Protein AF-A0A972Y5N6-F1 (afdb_monomer_lite)

Sequence (172 aa):
MRILNTLLLLMIISCGPLVNRQKVILSQELMVNKVLAELQLNQSEIHLYNIQSPQDYLNETILVFAEEESIDDQDRERYTSHIVIVNSITGKINNYFSENSIENGWVSDALFIDEVKVDTTTHKLNETKTAFGVIVRFRNSSQSSPYVEENLSLFMKEDDRLKKVLDTYTIY

Foldseek 3Di:
DDDDDDDDDDPDPPPDPPPPPPQDFDDPVVLVVLVCVVVVHDPVQKAWFDWADQPVRVQKIWTKMWGWDDDPDPQKTWTWIKIFIARRRPSHTQAIDIDTCVQQVQMPHQKHFPHKDKASPWDDPDPPWTWIKIKTKIWGPDPVDIDIWIWIWIWTDDGSYIDTPGHTDIPD

Structure (mmCIF, N/CA/C/O backbone):
data_AF-A0A972Y5N6-F1
#
_entry.id   AF-A0A972Y5N6-F1
#
loop_
_atom_site.group_PDB
_atom_site.id
_atom_site.type_symbol
_atom_site.label_atom_id
_atom_site.label_alt_id
_atom_site.label_comp_id
_atom_site.label_asym_id
_atom_site.label_entity_id
_atom_site.label_seq_id
_atom_site.pdbx_PDB_ins_code
_atom_site.Cartn_x
_atom_site.Cartn_y
_atom_site.Cartn_z
_atom_site.occupancy
_atom_site.B_iso_or_equiv
_atom_site.auth_seq_id
_atom_site.auth_comp_id
_atom_site.auth_asym_id
_atom_site.auth_atom_id
_atom_site.pdbx_PDB_model_num
ATOM 1 N N . MET A 1 1 ? -17.514 14.469 84.137 1.00 38.41 1 MET A N 1
ATOM 2 C CA . MET A 1 1 ? -18.726 15.119 83.596 1.00 38.41 1 MET A CA 1
ATOM 3 C C . MET A 1 1 ? -18.276 16.071 82.492 1.00 38.41 1 MET A C 1
ATOM 5 O O . MET A 1 1 ? -17.465 16.930 82.789 1.00 38.41 1 MET A O 1
ATOM 9 N N . ARG A 1 2 ? -18.685 15.758 81.248 1.00 43.00 2 ARG A N 1
ATOM 10 C CA . ARG A 1 2 ? -18.670 16.476 79.941 1.00 43.00 2 ARG A CA 1
ATOM 11 C C . ARG A 1 2 ? -18.087 17.917 79.943 1.00 43.00 2 ARG A C 1
ATOM 13 O O . ARG A 1 2 ? -18.389 18.673 80.851 1.00 43.00 2 ARG A O 1
ATOM 20 N N . ILE A 1 3 ? -17.345 18.374 78.922 1.00 42.94 3 ILE A N 1
ATOM 21 C CA . ILE A 1 3 ? -17.907 18.945 77.673 1.00 42.94 3 ILE A CA 1
ATOM 22 C C . ILE A 1 3 ? -16.791 19.234 76.619 1.00 42.94 3 ILE A C 1
ATOM 24 O O . ILE A 1 3 ? -15.742 19.768 76.957 1.00 42.94 3 ILE A O 1
ATOM 28 N N . LEU A 1 4 ? -17.117 18.882 75.362 1.00 39.34 4 LEU A N 1
ATOM 29 C CA . LEU A 1 4 ? -16.701 19.351 74.017 1.00 39.34 4 LEU A CA 1
ATOM 30 C C . LEU A 1 4 ? -15.226 19.476 73.586 1.00 39.34 4 LEU A C 1
ATOM 32 O O . LEU A 1 4 ? -14.566 20.491 73.775 1.00 39.34 4 LEU A O 1
ATOM 36 N N . ASN A 1 5 ? -14.841 18.492 72.768 1.00 41.84 5 ASN A N 1
ATOM 37 C CA . ASN A 1 5 ? -13.994 18.653 71.588 1.00 41.84 5 ASN A CA 1
ATOM 38 C C . ASN A 1 5 ? -14.713 19.486 70.510 1.00 41.84 5 ASN A C 1
ATOM 40 O O . ASN A 1 5 ? -15.828 19.135 70.120 1.00 41.84 5 ASN A O 1
ATOM 44 N N . THR A 1 6 ? -14.032 20.477 69.936 1.00 47.69 6 THR A N 1
ATOM 45 C CA . THR A 1 6 ? -14.411 21.086 68.651 1.00 47.69 6 THR A CA 1
ATOM 46 C C . THR A 1 6 ? -13.274 20.833 67.664 1.00 47.69 6 THR A C 1
ATOM 48 O O . THR A 1 6 ? -12.311 21.591 67.596 1.00 47.69 6 THR A O 1
ATOM 51 N N . LEU A 1 7 ? -13.345 19.710 66.946 1.00 41.66 7 LEU A N 1
ATOM 52 C CA . LEU A 1 7 ? -12.418 19.379 65.865 1.00 41.66 7 LEU A CA 1
ATOM 53 C C . LEU A 1 7 ? -12.984 19.965 64.563 1.00 41.66 7 LEU A C 1
ATOM 55 O O . LEU A 1 7 ? -14.008 19.506 64.060 1.00 41.66 7 LEU A O 1
ATOM 59 N N . LEU A 1 8 ? -12.341 21.015 64.055 1.00 40.84 8 LEU A N 1
ATOM 60 C CA . LEU A 1 8 ? -12.657 21.646 62.776 1.00 40.84 8 LEU A CA 1
ATOM 61 C C . LEU A 1 8 ? -12.194 20.714 61.641 1.00 40.84 8 LEU A C 1
ATOM 63 O O . LEU A 1 8 ? -10.999 20.572 61.394 1.00 40.84 8 LEU A O 1
ATOM 67 N N . LEU A 1 9 ? -13.138 20.046 60.977 1.00 41.41 9 LEU A N 1
ATOM 68 C CA . LEU A 1 9 ? -12.870 19.184 59.826 1.00 41.41 9 LEU A CA 1
ATOM 69 C C . LEU A 1 9 ? -12.747 20.057 58.564 1.00 41.41 9 LEU A C 1
ATOM 71 O O . LEU A 1 9 ? -13.752 20.504 58.013 1.00 41.41 9 LEU A O 1
ATOM 75 N N . LEU A 1 10 ? -11.520 20.321 58.110 1.00 40.56 10 LEU A N 1
ATOM 76 C CA . LEU A 1 10 ? -11.270 20.952 56.812 1.00 40.56 10 LEU A CA 1
ATOM 77 C C . LEU A 1 10 ? -11.455 19.890 55.710 1.00 40.56 10 LEU A C 1
ATOM 79 O O . LEU A 1 10 ? -10.581 19.053 55.491 1.00 40.56 10 LEU A O 1
ATOM 83 N N . MET A 1 11 ? -12.601 19.897 55.023 1.00 42.22 11 MET A N 1
ATOM 84 C CA . MET A 1 11 ? -12.764 19.167 53.761 1.00 42.22 11 MET A CA 1
ATOM 85 C C . MET A 1 11 ? -11.909 19.847 52.688 1.00 42.22 11 MET A C 1
ATOM 87 O O . MET A 1 11 ? -12.280 20.888 52.148 1.00 42.22 11 MET A O 1
ATOM 91 N N . ILE A 1 12 ? -10.762 19.254 52.369 1.00 47.75 12 ILE A N 1
ATOM 92 C CA . ILE A 1 12 ? -9.993 19.622 51.182 1.00 47.75 12 ILE A CA 1
ATOM 93 C C . ILE A 1 12 ? -10.708 18.985 49.988 1.00 47.75 12 ILE A C 1
ATOM 95 O O . ILE A 1 12 ? -10.584 17.787 49.739 1.00 47.75 12 ILE A O 1
ATOM 99 N N . ILE A 1 13 ? -11.483 19.785 49.258 1.00 51.91 13 ILE A N 1
ATOM 100 C CA . ILE A 1 13 ? -11.951 19.432 47.918 1.00 51.91 13 ILE A CA 1
ATOM 101 C C . ILE A 1 13 ? -10.700 19.405 47.037 1.00 51.91 13 ILE A C 1
ATOM 103 O O . ILE A 1 13 ? -10.238 20.451 46.579 1.00 51.91 13 ILE A O 1
ATOM 107 N N . SER A 1 14 ? -10.107 18.226 46.823 1.00 48.28 14 SER A N 1
ATOM 108 C CA . SER A 1 14 ? -9.068 18.084 45.807 1.00 48.28 14 SER A CA 1
ATOM 109 C C . SER A 1 14 ? -9.752 18.145 44.443 1.00 48.28 14 SER A C 1
ATOM 111 O O . SER A 1 14 ? -10.192 17.136 43.891 1.00 48.28 14 SER A O 1
ATOM 113 N N . CYS A 1 15 ? -9.881 19.357 43.913 1.00 47.03 15 CYS A N 1
ATOM 114 C CA . CYS A 1 15 ? -10.092 19.575 42.494 1.00 47.03 15 CYS A CA 1
ATOM 115 C C . CYS A 1 15 ? -8.817 19.088 41.792 1.00 47.03 15 CYS A C 1
ATOM 117 O O . CYS A 1 15 ? -7.841 19.826 41.664 1.00 47.03 15 CYS A O 1
ATOM 119 N N . GLY A 1 16 ? -8.774 17.798 41.454 1.00 50.69 16 GLY A N 1
ATOM 120 C CA . GLY A 1 16 ? -7.726 17.272 40.592 1.00 50.69 16 GLY A CA 1
ATOM 121 C C . GLY A 1 16 ? -7.800 18.023 39.262 1.00 50.69 16 GLY A C 1
ATOM 122 O O . GLY A 1 16 ? -8.910 18.211 38.754 1.00 50.69 16 GLY A O 1
ATOM 123 N N . PRO A 1 17 ? -6.674 18.492 38.698 1.00 46.88 17 PRO A N 1
ATOM 124 C CA . PRO A 1 17 ? -6.708 19.101 37.384 1.00 46.88 17 PRO A CA 1
ATOM 125 C C . PRO A 1 17 ? -7.319 18.092 36.415 1.00 46.88 17 PRO A C 1
ATOM 127 O O . PRO A 1 17 ? -6.909 16.929 36.367 1.00 46.88 17 PRO A O 1
ATOM 130 N N . LEU A 1 18 ? -8.326 18.543 35.668 1.00 47.41 18 LEU A N 1
ATOM 131 C CA . LEU A 1 18 ? -8.858 17.837 34.517 1.00 47.41 18 LEU A CA 1
ATOM 132 C C . LEU A 1 18 ? -7.684 17.697 33.538 1.00 47.41 18 LEU A C 1
ATOM 134 O O . LEU A 1 18 ? -7.388 18.614 32.774 1.00 47.41 18 LEU A O 1
ATOM 138 N N . VAL A 1 19 ? -6.936 16.595 33.632 1.00 49.56 19 VAL A N 1
ATOM 139 C CA . VAL A 1 19 ? -5.895 16.269 32.662 1.00 49.56 19 VAL A CA 1
ATOM 140 C C . VAL A 1 19 ? -6.639 16.060 31.358 1.00 49.56 19 VAL A C 1
ATOM 142 O O . VAL A 1 19 ? -7.267 15.026 31.134 1.00 49.56 19 VAL A O 1
ATOM 145 N N . ASN A 1 20 ? -6.622 17.097 30.530 1.00 45.47 20 ASN A N 1
ATOM 146 C CA . ASN A 1 20 ? -7.056 17.037 29.156 1.00 45.47 20 ASN A CA 1
ATOM 147 C C . ASN A 1 20 ? -6.206 15.939 28.506 1.00 45.47 20 ASN A C 1
ATOM 149 O O . ASN A 1 20 ? -5.021 16.150 28.245 1.00 45.47 20 ASN A O 1
ATOM 153 N N . ARG A 1 21 ? -6.760 14.728 28.349 1.00 52.00 21 ARG A N 1
ATOM 154 C CA . ARG A 1 21 ? -6.118 13.652 27.588 1.00 52.00 21 ARG A CA 1
ATOM 155 C C . ARG A 1 21 ? -6.093 14.111 26.135 1.00 52.00 21 ARG A C 1
ATOM 157 O O . ARG A 1 21 ? -6.953 13.730 25.346 1.00 52.00 21 ARG A O 1
ATOM 164 N N . GLN A 1 22 ? -5.113 14.935 25.780 1.00 54.84 22 GLN A N 1
ATOM 165 C CA . GLN A 1 22 ? -4.736 15.080 24.388 1.00 54.84 22 GLN A CA 1
ATOM 166 C C . GLN A 1 22 ? -4.352 13.689 23.905 1.00 54.84 22 GLN A C 1
ATOM 168 O O . GLN A 1 22 ? -3.477 13.022 24.462 1.00 54.84 22 GLN A O 1
ATOM 173 N N . LYS A 1 23 ? -5.105 13.208 22.924 1.00 61.47 23 LYS A N 1
ATOM 174 C CA . LYS A 1 23 ? -4.873 11.917 22.307 1.00 61.47 23 LYS A CA 1
ATOM 175 C C . LYS A 1 23 ? -3.571 12.029 21.521 1.00 61.47 23 LYS A C 1
ATOM 177 O O . LYS A 1 23 ? -3.533 12.696 20.493 1.00 61.47 23 LYS A O 1
ATOM 182 N N . VAL A 1 24 ? -2.497 11.451 22.049 1.00 77.75 24 VAL A N 1
ATOM 183 C CA . VAL A 1 24 ? -1.183 11.493 21.400 1.00 77.75 24 VAL A CA 1
ATOM 184 C C . VAL A 1 24 ? -1.234 10.584 20.174 1.00 77.75 24 VAL A C 1
ATOM 186 O O . VAL A 1 24 ? -1.409 9.375 20.305 1.00 77.75 24 VAL A O 1
ATOM 189 N N . ILE A 1 25 ? -1.140 11.181 18.988 1.00 81.50 25 ILE A N 1
ATOM 190 C CA . ILE A 1 25 ? -0.981 10.465 17.718 1.00 81.50 25 ILE A CA 1
ATOM 191 C C . ILE A 1 25 ? 0.492 10.058 17.596 1.00 81.50 25 ILE A C 1
ATOM 193 O O . ILE A 1 25 ? 1.379 10.823 17.982 1.00 81.50 25 ILE A O 1
ATOM 197 N N . LEU A 1 26 ? 0.759 8.850 17.098 1.00 89.50 26 LEU A N 1
ATOM 198 C CA . LEU A 1 26 ? 2.127 8.399 16.839 1.00 89.50 26 LEU A CA 1
ATOM 199 C C . LEU A 1 26 ? 2.768 9.242 15.736 1.00 89.50 26 LEU A C 1
ATOM 201 O O . LEU A 1 26 ? 2.099 9.651 14.788 1.00 89.50 26 LEU A O 1
ATOM 205 N N . SER A 1 27 ? 4.083 9.452 15.820 1.00 92.75 27 SER A N 1
ATOM 206 C CA . SER A 1 27 ? 4.824 9.973 14.672 1.00 92.75 27 SER A CA 1
ATOM 207 C C . SER A 1 27 ? 4.730 8.996 13.497 1.00 92.75 27 SER A C 1
ATOM 209 O O . SER A 1 27 ? 4.602 7.785 13.695 1.00 92.75 27 SER A O 1
ATOM 211 N N . GLN A 1 28 ? 4.813 9.522 12.272 1.00 92.12 28 GLN A N 1
ATOM 212 C CA . GLN A 1 28 ? 4.776 8.702 11.058 1.00 92.12 28 GLN A CA 1
ATOM 213 C C . GLN A 1 28 ? 5.879 7.637 11.067 1.00 92.12 28 GLN A C 1
ATOM 215 O O . GLN A 1 28 ? 5.595 6.472 10.830 1.00 92.12 28 GLN A O 1
ATOM 220 N N . GLU A 1 29 ? 7.103 8.009 11.444 1.00 93.31 29 GLU A N 1
ATOM 221 C CA . GLU A 1 29 ? 8.235 7.081 11.558 1.00 93.31 29 GLU A CA 1
ATOM 222 C C . GLU A 1 29 ? 7.945 5.920 12.523 1.00 93.31 29 GLU A C 1
ATOM 224 O O . GLU A 1 29 ? 8.091 4.754 12.167 1.00 93.31 29 GLU A O 1
ATOM 229 N N . LEU A 1 30 ? 7.462 6.217 13.735 1.00 94.81 30 LEU A N 1
ATOM 230 C CA . LEU A 1 30 ? 7.157 5.183 14.724 1.00 94.81 30 LEU A CA 1
ATOM 231 C C . LEU A 1 30 ? 6.002 4.281 14.271 1.00 94.81 30 LEU A C 1
ATOM 233 O O . LEU A 1 30 ? 5.984 3.092 14.584 1.00 94.81 30 LEU A O 1
ATOM 237 N N . MET A 1 31 ? 5.029 4.847 13.561 1.00 95.25 31 MET A N 1
ATOM 238 C CA . MET A 1 31 ? 3.905 4.112 12.992 1.00 95.25 31 MET A CA 1
ATOM 239 C C . MET A 1 31 ? 4.365 3.155 11.890 1.00 95.25 31 MET A C 1
ATOM 241 O O . MET A 1 31 ? 4.050 1.971 11.966 1.00 95.25 31 MET A O 1
ATOM 245 N N . VAL A 1 32 ? 5.150 3.642 10.925 1.00 96.00 32 VAL A N 1
ATOM 246 C CA . VAL A 1 32 ? 5.729 2.830 9.845 1.00 96.00 32 VAL A CA 1
ATOM 247 C C . VAL A 1 32 ? 6.569 1.699 10.434 1.00 96.00 32 VAL A C 1
ATOM 249 O O . VAL A 1 32 ? 6.318 0.541 10.125 1.00 96.00 32 VAL A O 1
ATOM 252 N N . ASN A 1 33 ? 7.480 1.996 11.365 1.00 95.62 33 ASN A N 1
ATOM 253 C CA . ASN A 1 33 ? 8.346 0.981 11.972 1.00 95.62 33 ASN A CA 1
ATOM 254 C C . ASN A 1 33 ? 7.549 -0.117 12.695 1.00 95.62 33 ASN A C 1
ATOM 256 O O . ASN A 1 33 ? 7.910 -1.290 12.629 1.00 95.62 33 ASN A O 1
ATOM 260 N N . LYS A 1 34 ? 6.450 0.242 13.373 1.00 97.00 34 LYS A N 1
ATOM 261 C CA . LYS A 1 34 ? 5.551 -0.738 14.001 1.00 97.00 34 LYS A CA 1
ATOM 262 C C . LYS A 1 34 ? 4.840 -1.613 12.974 1.00 97.00 34 LYS A C 1
ATOM 264 O O . LYS A 1 34 ? 4.787 -2.821 13.174 1.00 97.00 34 LYS A O 1
ATOM 269 N N . VAL A 1 35 ? 4.322 -1.015 11.899 1.00 97.38 35 VAL A N 1
ATOM 270 C CA . VAL A 1 35 ? 3.649 -1.744 10.813 1.00 97.38 35 VAL A CA 1
ATOM 271 C C . VAL A 1 35 ? 4.612 -2.733 10.156 1.00 97.38 35 VAL A C 1
ATOM 273 O O . VAL A 1 35 ? 4.276 -3.906 10.038 1.00 97.38 35 VAL A O 1
ATOM 276 N N . LEU A 1 36 ? 5.824 -2.296 9.803 1.00 97.12 36 LEU A N 1
ATOM 277 C CA . LEU A 1 36 ? 6.833 -3.167 9.194 1.00 97.12 36 LEU A CA 1
ATOM 278 C C . LEU A 1 36 ? 7.249 -4.306 10.133 1.00 97.12 36 LEU A C 1
ATOM 280 O O . LEU A 1 36 ? 7.338 -5.451 9.703 1.00 97.12 36 LEU A O 1
ATOM 284 N N . ALA A 1 37 ? 7.428 -4.021 11.427 1.00 96.62 37 ALA A N 1
ATOM 285 C CA . ALA A 1 37 ? 7.749 -5.048 12.415 1.00 96.62 37 ALA A CA 1
ATOM 286 C C . ALA A 1 37 ? 6.616 -6.074 12.601 1.00 96.62 37 ALA A C 1
ATOM 288 O O . ALA A 1 37 ? 6.889 -7.266 12.719 1.00 96.62 37 ALA A O 1
ATOM 289 N N . GLU A 1 38 ? 5.354 -5.631 12.624 1.00 96.62 38 GLU A N 1
ATOM 290 C CA . GLU A 1 38 ? 4.186 -6.517 12.739 1.00 96.62 38 GLU A CA 1
ATOM 291 C C . GLU A 1 38 ? 4.033 -7.415 11.500 1.00 96.62 38 GLU A C 1
ATOM 293 O O . GLU A 1 38 ? 3.727 -8.600 11.639 1.00 96.62 38 GLU A O 1
ATOM 298 N N . LEU A 1 39 ? 4.317 -6.878 10.308 1.00 96.38 39 LEU A N 1
ATOM 299 C CA . LEU A 1 39 ? 4.302 -7.616 9.040 1.00 96.38 39 LEU A CA 1
ATOM 300 C C . LEU A 1 39 ? 5.584 -8.420 8.768 1.00 96.38 39 LEU A C 1
ATOM 302 O O . LEU A 1 39 ? 5.618 -9.171 7.801 1.00 96.38 39 LEU A O 1
ATOM 306 N N . GLN A 1 40 ? 6.605 -8.305 9.626 1.00 96.06 40 GLN A N 1
ATOM 307 C CA . GLN A 1 40 ? 7.914 -8.961 9.481 1.00 96.06 40 GLN A CA 1
ATOM 308 C C . GLN A 1 40 ? 8.658 -8.572 8.191 1.00 96.06 40 GLN A C 1
ATOM 310 O O . GLN A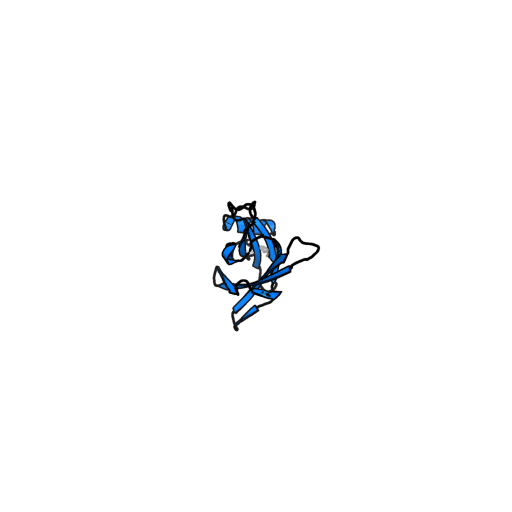 1 40 ? 9.382 -9.385 7.622 1.00 96.06 40 GLN A O 1
ATOM 315 N N . LEU A 1 41 ? 8.497 -7.321 7.752 1.00 95.25 41 LEU A N 1
ATOM 316 C CA . LEU A 1 41 ? 9.108 -6.789 6.533 1.00 95.25 41 LEU A CA 1
ATOM 317 C C . LEU A 1 41 ? 10.420 -6.058 6.827 1.00 95.25 41 LEU A C 1
ATOM 319 O O . LEU A 1 41 ? 10.560 -5.378 7.851 1.00 95.25 41 LEU A O 1
ATOM 323 N N . ASN A 1 42 ? 11.379 -6.172 5.909 1.00 90.88 42 ASN A N 1
ATOM 324 C CA . ASN A 1 42 ? 12.675 -5.520 6.034 1.00 90.88 42 ASN A CA 1
ATOM 325 C C . ASN A 1 42 ? 12.615 -4.071 5.539 1.00 90.88 42 ASN A C 1
ATOM 327 O O . ASN A 1 42 ? 12.464 -3.819 4.352 1.00 90.88 42 ASN A O 1
ATOM 331 N N . GLN A 1 43 ? 12.818 -3.101 6.431 1.00 87.75 43 GLN A N 1
ATOM 332 C CA . GLN A 1 43 ? 12.731 -1.677 6.095 1.00 87.75 43 GLN A CA 1
ATOM 333 C C . GLN A 1 43 ? 13.651 -1.235 4.941 1.00 87.75 43 GLN A C 1
ATOM 335 O O . GLN A 1 43 ? 13.308 -0.280 4.249 1.00 87.75 43 GLN A O 1
ATOM 340 N N . SER A 1 44 ? 14.799 -1.889 4.720 1.00 87.31 44 SER A N 1
ATOM 341 C CA . SER A 1 44 ? 15.709 -1.523 3.621 1.00 87.31 44 SER A CA 1
ATOM 342 C C . SER A 1 44 ? 15.181 -1.860 2.227 1.00 87.31 44 SER A C 1
ATOM 344 O O . SER A 1 44 ? 15.724 -1.352 1.255 1.00 87.31 44 SER A O 1
ATOM 346 N N . GLU A 1 45 ? 14.158 -2.707 2.137 1.00 88.75 45 GLU A N 1
ATOM 347 C CA . GLU A 1 45 ? 13.565 -3.201 0.886 1.00 88.75 45 GLU A CA 1
ATOM 348 C C . GLU A 1 45 ? 12.209 -2.529 0.602 1.00 88.75 45 GLU A C 1
ATOM 350 O O . GLU A 1 45 ? 11.487 -2.924 -0.310 1.00 88.75 45 GLU A O 1
ATOM 355 N N . ILE A 1 46 ? 11.848 -1.507 1.394 1.00 94.50 46 ILE A N 1
ATOM 356 C CA . ILE A 1 46 ? 10.532 -0.869 1.349 1.00 94.50 46 ILE A CA 1
ATOM 357 C C . ILE A 1 46 ? 10.579 0.516 0.707 1.00 94.50 46 ILE A C 1
ATOM 359 O O . ILE A 1 46 ? 11.261 1.432 1.172 1.00 94.50 46 ILE A O 1
ATOM 363 N N . HIS A 1 47 ? 9.714 0.708 -0.283 1.00 95.19 47 HIS A N 1
ATOM 364 C CA . HIS A 1 47 ? 9.373 1.994 -0.873 1.00 95.19 47 HIS A CA 1
ATOM 365 C C . HIS A 1 47 ? 8.080 2.517 -0.243 1.00 95.19 47 HIS A C 1
ATOM 367 O O . HIS A 1 47 ? 6.980 2.080 -0.578 1.00 95.19 47 HIS A O 1
ATOM 373 N N . LEU A 1 48 ? 8.193 3.468 0.687 1.00 96.62 48 LEU A N 1
ATOM 374 C CA . LEU A 1 48 ? 7.029 4.146 1.256 1.00 96.62 48 LEU A CA 1
ATOM 375 C C . LEU A 1 48 ? 6.511 5.208 0.282 1.00 96.62 48 LEU A C 1
ATOM 377 O O . LEU A 1 48 ? 7.181 6.216 0.062 1.00 96.62 48 LEU A O 1
ATOM 381 N N . TYR A 1 49 ? 5.301 5.020 -0.246 1.00 96.94 49 TYR A N 1
ATOM 382 C CA . TYR A 1 49 ? 4.725 5.963 -1.203 1.00 96.94 49 TYR A CA 1
ATOM 383 C C . TYR A 1 49 ? 3.757 6.961 -0.578 1.00 96.94 49 TYR A C 1
ATOM 385 O O . TYR A 1 49 ? 3.772 8.139 -0.932 1.00 96.94 49 TYR A O 1
ATOM 393 N N . ASN A 1 50 ? 2.883 6.511 0.325 1.00 97.75 50 ASN A N 1
ATOM 394 C CA . ASN A 1 50 ? 1.844 7.379 0.861 1.00 97.75 50 ASN A CA 1
ATOM 395 C C . ASN A 1 50 ? 1.497 7.061 2.317 1.00 97.75 50 ASN A C 1
ATOM 397 O O . ASN A 1 50 ? 1.404 5.900 2.715 1.00 97.75 50 ASN A O 1
ATOM 401 N N . ILE A 1 51 ? 1.262 8.119 3.095 1.00 96.94 51 ILE A N 1
ATOM 402 C CA . ILE A 1 51 ? 0.663 8.062 4.426 1.00 96.94 51 ILE A CA 1
ATOM 403 C C . ILE A 1 51 ? -0.456 9.095 4.449 1.00 96.94 51 ILE A C 1
ATOM 405 O O . ILE A 1 51 ? -0.196 10.298 4.450 1.00 96.94 51 ILE A O 1
ATOM 409 N N . GLN A 1 52 ? -1.697 8.629 4.523 1.00 95.81 52 GLN A N 1
ATOM 410 C CA . GLN A 1 52 ? -2.870 9.491 4.505 1.00 95.81 52 GLN A CA 1
ATOM 411 C C . GLN A 1 52 ? -3.763 9.190 5.701 1.00 95.81 52 GLN A C 1
ATOM 413 O O . GLN A 1 52 ? -4.104 8.042 5.952 1.00 95.81 52 GLN A O 1
ATOM 418 N N . SER A 1 53 ? -4.203 10.223 6.416 1.00 93.50 53 SER A N 1
ATOM 419 C CA . SER A 1 53 ? -5.243 10.101 7.446 1.00 93.50 53 SER A CA 1
ATOM 420 C C . SER A 1 53 ? -6.541 10.688 6.888 1.00 93.50 53 SER A C 1
ATOM 422 O O . SER A 1 53 ? -6.675 11.916 6.874 1.00 93.50 53 SER A O 1
ATOM 424 N N . PRO A 1 54 ? -7.471 9.870 6.354 1.00 88.75 54 PRO A N 1
ATOM 425 C CA . PRO A 1 54 ? -8.726 10.378 5.812 1.00 88.75 54 PRO A CA 1
ATOM 426 C C . PRO A 1 54 ? -9.569 11.017 6.918 1.00 88.75 54 PRO A C 1
ATOM 428 O O . PRO A 1 54 ? -9.628 10.512 8.038 1.00 88.75 54 PRO A O 1
ATOM 431 N N . GLN A 1 55 ? -10.256 12.115 6.604 1.00 85.19 55 GLN A N 1
ATOM 432 C CA . GLN A 1 55 ? -11.041 12.859 7.594 1.00 85.19 55 GLN A CA 1
ATOM 433 C C . GLN A 1 55 ? -12.167 12.015 8.218 1.00 85.19 55 GLN A C 1
ATOM 435 O O . GLN A 1 55 ? -12.440 12.138 9.412 1.00 85.19 55 GLN A O 1
ATOM 440 N N . ASP A 1 56 ? -12.770 11.125 7.429 1.00 84.44 56 ASP A N 1
ATOM 441 C CA . ASP A 1 56 ? -13.887 10.275 7.856 1.00 84.44 56 ASP A CA 1
ATOM 442 C C . ASP A 1 56 ? -13.436 9.021 8.635 1.00 84.44 56 ASP A C 1
ATOM 444 O O . ASP A 1 56 ? -14.260 8.246 9.119 1.00 84.44 56 ASP A O 1
ATOM 448 N N . TYR A 1 57 ? -12.123 8.798 8.754 1.00 84.50 57 TYR A N 1
ATOM 449 C CA . TYR A 1 57 ? -11.515 7.588 9.307 1.00 84.50 57 TYR A CA 1
ATOM 450 C C . TYR A 1 57 ? -10.906 7.917 10.679 1.00 84.50 57 TYR A C 1
ATOM 452 O O . TYR A 1 57 ? -9.758 8.344 10.820 1.00 84.50 57 TYR A O 1
ATOM 460 N N . LEU A 1 58 ? -11.719 7.788 11.734 1.00 89.31 58 LEU A N 1
ATOM 461 C CA . LEU A 1 58 ? -11.369 8.300 13.059 1.00 89.31 58 LEU A CA 1
ATOM 462 C C . LEU A 1 58 ? -10.174 7.554 13.687 1.00 89.31 58 LEU A C 1
ATOM 464 O O . LEU A 1 58 ? -10.300 6.443 14.202 1.00 89.31 58 LEU A O 1
ATOM 468 N N . ASN A 1 59 ? -9.040 8.252 13.801 1.00 93.00 59 ASN A N 1
ATOM 469 C CA . ASN A 1 59 ? -7.750 7.711 14.264 1.00 93.00 59 ASN A CA 1
ATOM 470 C C . ASN A 1 59 ? -7.256 6.522 13.448 1.00 93.00 59 ASN A C 1
ATOM 472 O O . ASN A 1 59 ? -6.666 5.583 13.990 1.00 93.00 59 ASN A O 1
ATOM 476 N N . GLU A 1 60 ? -7.523 6.564 12.159 1.00 94.75 60 GLU A N 1
ATOM 477 C CA . GLU A 1 60 ? -6.969 5.614 11.229 1.00 94.75 60 GLU A CA 1
ATOM 478 C C . GLU A 1 60 ? -6.120 6.349 10.208 1.00 94.75 60 GLU A C 1
ATOM 480 O O . GLU A 1 60 ? -6.420 7.463 9.774 1.00 94.75 60 GLU A O 1
ATOM 485 N N . THR A 1 61 ? -5.036 5.690 9.840 1.00 96.56 61 THR A N 1
ATOM 486 C CA . THR A 1 61 ? -4.114 6.146 8.816 1.00 96.56 61 THR A CA 1
ATOM 487 C C . THR A 1 61 ? -3.968 5.019 7.810 1.00 96.56 61 THR A C 1
ATOM 489 O O . THR A 1 61 ? -3.835 3.856 8.186 1.00 96.56 61 THR A O 1
ATOM 492 N 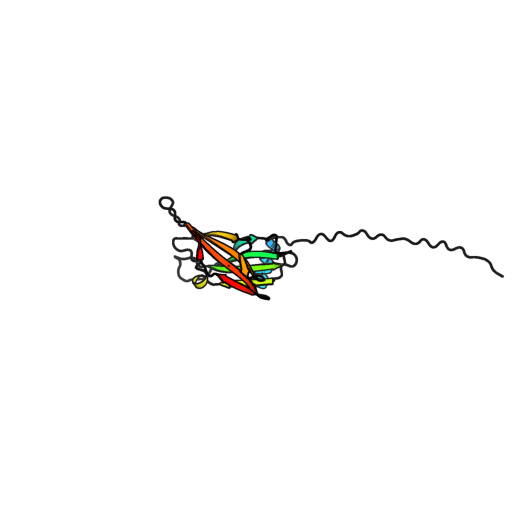N . ILE A 1 62 ? -4.039 5.366 6.534 1.00 97.56 62 ILE A N 1
ATOM 493 C CA . ILE A 1 62 ? -3.795 4.482 5.407 1.00 97.56 62 ILE A CA 1
ATOM 494 C C . ILE A 1 62 ? -2.329 4.649 5.023 1.00 97.56 62 ILE A C 1
ATOM 496 O O . ILE A 1 62 ? -1.875 5.766 4.773 1.00 97.56 62 ILE A O 1
ATOM 500 N N . LEU A 1 63 ? -1.596 3.543 5.000 1.00 98.06 63 LEU A N 1
ATOM 501 C CA . LEU A 1 63 ? -0.234 3.466 4.501 1.00 98.06 63 LEU A CA 1
ATOM 502 C C . LEU A 1 63 ? -0.256 2.684 3.196 1.00 98.06 63 LEU A C 1
ATOM 504 O O . LEU A 1 63 ? -0.876 1.621 3.122 1.00 98.06 63 LEU A O 1
ATOM 508 N N . VAL A 1 64 ? 0.439 3.212 2.195 1.00 98.44 64 VAL A N 1
ATOM 509 C CA . VAL A 1 64 ? 0.682 2.531 0.927 1.00 98.44 64 VAL A CA 1
ATOM 510 C C . VAL A 1 64 ? 2.182 2.503 0.691 1.00 98.44 64 VAL A C 1
ATOM 512 O O . VAL A 1 64 ? 2.834 3.549 0.633 1.00 98.44 64 VAL A O 1
ATOM 515 N N . PHE A 1 65 ? 2.729 1.301 0.589 1.00 98.12 65 PHE A N 1
ATOM 516 C CA . PHE A 1 65 ? 4.146 1.069 0.348 1.00 98.12 65 PHE A CA 1
ATOM 517 C C . PHE A 1 65 ? 4.336 -0.182 -0.505 1.00 98.12 65 PHE A C 1
ATOM 519 O O . PHE A 1 65 ? 3.389 -0.939 -0.712 1.00 98.12 65 PHE A O 1
ATOM 526 N N . ALA A 1 66 ? 5.545 -0.380 -1.010 1.00 97.38 66 ALA A N 1
ATOM 527 C CA . ALA A 1 66 ? 5.917 -1.585 -1.729 1.00 97.38 66 ALA A CA 1
ATOM 528 C C . ALA A 1 66 ? 7.184 -2.216 -1.171 1.00 97.38 66 ALA A C 1
ATOM 530 O O . ALA A 1 66 ? 8.054 -1.502 -0.685 1.00 97.38 66 ALA A O 1
ATOM 531 N N . GLU A 1 67 ? 7.272 -3.531 -1.298 1.00 95.75 67 GLU A N 1
ATOM 532 C CA . GLU A 1 67 ? 8.478 -4.333 -1.124 1.00 95.75 67 GLU A CA 1
ATOM 533 C C . GLU A 1 67 ? 9.034 -4.700 -2.503 1.00 95.75 67 GLU A C 1
ATOM 535 O O . GLU A 1 67 ? 8.279 -5.119 -3.388 1.00 95.75 67 GLU A O 1
ATOM 540 N N . GLU A 1 68 ? 10.335 -4.504 -2.705 1.00 92.69 68 GLU A N 1
ATOM 541 C CA . GLU A 1 68 ? 11.009 -4.909 -3.939 1.00 92.69 68 GLU A CA 1
ATOM 542 C C . GLU A 1 68 ? 11.108 -6.440 -4.022 1.00 92.69 68 GLU A C 1
ATOM 544 O O . GLU A 1 68 ? 11.609 -7.116 -3.123 1.00 92.69 68 GLU A O 1
ATOM 549 N N . GLU A 1 69 ? 10.627 -7.010 -5.123 1.00 92.00 69 GLU A N 1
ATOM 550 C CA . GLU A 1 69 ? 10.689 -8.446 -5.359 1.00 92.00 69 GLU A CA 1
ATOM 551 C C . GLU A 1 69 ? 12.090 -8.839 -5.830 1.00 92.00 69 GLU A C 1
ATOM 553 O O . GLU A 1 69 ? 12.577 -8.370 -6.857 1.00 92.00 69 GLU A O 1
ATOM 558 N N . SER A 1 70 ? 12.721 -9.774 -5.118 1.00 85.19 70 SER A N 1
ATOM 559 C CA . SER A 1 70 ? 13.992 -10.360 -5.550 1.00 85.19 70 SER A CA 1
ATOM 560 C C . SER A 1 70 ? 13.790 -11.220 -6.801 1.00 85.19 70 SER A C 1
ATOM 562 O O . SER A 1 70 ? 13.388 -12.384 -6.710 1.00 85.19 70 SER A O 1
ATOM 564 N N . ILE A 1 71 ? 14.086 -10.657 -7.971 1.00 77.81 71 ILE A N 1
ATOM 565 C CA . ILE A 1 71 ? 14.043 -11.354 -9.260 1.00 77.81 71 ILE A CA 1
ATOM 566 C C . ILE A 1 71 ? 15.431 -11.459 -9.897 1.00 77.81 71 ILE A C 1
ATOM 568 O O . ILE A 1 71 ? 16.288 -10.603 -9.715 1.00 77.81 71 ILE A O 1
ATOM 572 N N . ASP A 1 72 ? 15.648 -12.530 -10.665 1.00 74.56 72 ASP A N 1
ATOM 573 C CA . ASP A 1 72 ? 16.893 -12.780 -11.421 1.00 74.56 72 ASP A CA 1
ATOM 574 C C . ASP A 1 72 ? 16.965 -11.958 -12.732 1.00 74.56 72 ASP A C 1
ATOM 576 O O . ASP A 1 72 ? 17.924 -12.041 -13.495 1.00 74.56 72 ASP A O 1
ATOM 580 N N . ASP A 1 73 ? 15.929 -11.163 -13.015 1.00 71.00 73 ASP A N 1
ATOM 581 C CA . ASP A 1 73 ? 15.805 -10.317 -14.203 1.00 71.00 73 ASP A CA 1
ATOM 582 C C . ASP A 1 73 ? 16.248 -8.886 -13.858 1.00 71.00 73 ASP A C 1
ATOM 584 O O . ASP A 1 73 ? 15.491 -8.122 -13.269 1.00 71.00 73 ASP A O 1
ATOM 588 N N . GLN A 1 74 ? 17.496 -8.537 -14.189 1.00 67.94 74 GLN A N 1
ATOM 589 C CA . GLN A 1 74 ? 18.097 -7.238 -13.836 1.00 67.94 74 GLN A CA 1
ATOM 590 C C . GLN A 1 74 ? 17.487 -6.046 -14.585 1.00 67.94 74 GLN A C 1
ATOM 592 O O . GLN A 1 74 ? 17.767 -4.902 -14.230 1.00 67.94 74 GLN A O 1
ATOM 597 N N . ASP A 1 75 ? 16.686 -6.294 -15.621 1.00 76.31 75 ASP A N 1
ATOM 598 C CA . ASP A 1 75 ? 16.158 -5.239 -16.486 1.00 76.31 75 ASP A CA 1
ATOM 599 C C . ASP A 1 75 ? 14.785 -4.724 -16.023 1.00 76.31 75 ASP A C 1
ATOM 601 O O . ASP A 1 75 ? 14.228 -3.812 -16.640 1.00 76.31 75 ASP A O 1
ATOM 605 N N . ARG A 1 76 ? 14.216 -5.302 -14.954 1.00 83.06 76 ARG A N 1
ATOM 606 C CA . ARG A 1 76 ? 12.879 -4.965 -14.454 1.00 83.06 76 ARG A CA 1
ATOM 607 C C . ARG A 1 76 ? 12.859 -4.893 -12.941 1.00 83.06 76 ARG A C 1
ATOM 609 O O . ARG A 1 76 ? 13.280 -5.828 -12.274 1.00 83.06 76 ARG A O 1
ATOM 616 N N . GLU A 1 77 ? 12.259 -3.842 -12.403 1.00 89.25 77 GLU A N 1
ATOM 617 C CA . GLU A 1 77 ? 11.950 -3.784 -10.972 1.00 89.25 77 GLU A CA 1
ATOM 618 C C . GLU A 1 77 ? 10.499 -4.223 -10.780 1.00 89.25 77 GLU A C 1
ATOM 620 O O . GLU A 1 77 ? 9.615 -3.915 -11.589 1.00 89.25 77 GLU A O 1
ATOM 625 N N . ARG A 1 78 ? 10.236 -4.981 -9.723 1.00 93.50 78 ARG A N 1
ATOM 626 C CA . ARG A 1 78 ? 8.910 -5.517 -9.425 1.00 93.50 78 ARG A CA 1
ATOM 627 C C . ARG A 1 78 ? 8.584 -5.269 -7.975 1.00 93.50 78 ARG A C 1
ATOM 629 O O . ARG A 1 78 ? 9.448 -5.399 -7.116 1.00 93.50 78 ARG A O 1
ATOM 636 N N . TYR A 1 79 ? 7.329 -4.937 -7.723 1.00 95.31 79 TYR A N 1
ATOM 637 C CA . TYR A 1 79 ? 6.909 -4.467 -6.420 1.00 95.31 79 TYR A CA 1
ATOM 638 C C . TYR A 1 79 ? 5.692 -5.238 -5.922 1.00 95.31 79 TYR A C 1
ATOM 640 O O . TYR A 1 79 ? 4.607 -5.177 -6.511 1.00 95.31 79 TYR A O 1
ATOM 648 N N . THR A 1 80 ? 5.856 -5.904 -4.782 1.00 97.19 80 THR A N 1
ATOM 649 C CA . THR A 1 80 ? 4.717 -6.353 -3.986 1.00 97.19 80 THR A CA 1
ATOM 650 C C . THR A 1 80 ? 4.152 -5.137 -3.265 1.00 97.19 80 THR A C 1
ATOM 652 O O . THR A 1 80 ? 4.851 -4.457 -2.518 1.00 97.19 80 THR A O 1
ATOM 655 N N . SER A 1 81 ? 2.888 -4.811 -3.521 1.00 97.88 81 SER A N 1
ATOM 656 C CA . SER A 1 81 ? 2.221 -3.666 -2.910 1.00 97.88 81 SER A CA 1
ATOM 657 C C . SER A 1 81 ? 1.619 -4.055 -1.567 1.00 97.88 81 SER A C 1
ATOM 659 O O . SER A 1 81 ? 1.111 -5.161 -1.387 1.00 97.88 81 SER A O 1
ATOM 661 N N . HIS A 1 82 ? 1.633 -3.117 -0.627 1.00 98.38 82 HIS A N 1
ATOM 662 C CA . HIS A 1 82 ? 1.032 -3.255 0.690 1.00 98.38 82 HIS A CA 1
ATOM 663 C C . HIS A 1 82 ? 0.148 -2.046 0.974 1.00 98.38 82 HIS A C 1
ATOM 665 O O . HIS A 1 82 ? 0.593 -0.895 0.940 1.00 98.38 82 HIS A O 1
ATOM 671 N N . ILE A 1 83 ? -1.115 -2.319 1.295 1.00 98.38 83 ILE A N 1
ATOM 672 C CA . ILE A 1 83 ? -2.093 -1.325 1.726 1.00 98.38 83 ILE A CA 1
ATOM 673 C C . ILE A 1 83 ? -2.507 -1.681 3.148 1.00 98.38 83 ILE A C 1
ATOM 675 O O . ILE A 1 83 ? -3.041 -2.761 3.411 1.00 98.38 83 ILE A O 1
ATOM 679 N N . VAL A 1 84 ? -2.253 -0.766 4.078 1.00 98.12 84 VAL A N 1
ATOM 680 C CA . VAL A 1 84 ? -2.462 -0.990 5.511 1.00 98.12 84 VAL A CA 1
ATOM 681 C C . VAL A 1 84 ? -3.329 0.121 6.075 1.00 98.12 84 VAL A C 1
ATOM 683 O O . VAL A 1 84 ? -3.026 1.297 5.902 1.00 98.12 84 VAL A O 1
ATOM 686 N N . ILE A 1 85 ? -4.375 -0.243 6.813 1.00 97.44 85 ILE A N 1
ATOM 687 C CA . ILE A 1 85 ? -5.071 0.679 7.710 1.00 97.44 85 ILE A CA 1
ATOM 688 C C . ILE A 1 85 ? -4.575 0.412 9.118 1.00 97.44 85 ILE A C 1
ATOM 690 O O . ILE A 1 85 ? -4.749 -0.683 9.652 1.00 97.44 85 ILE A O 1
ATOM 694 N N . VAL A 1 86 ? -3.979 1.426 9.730 1.00 97.31 86 VAL A N 1
ATOM 695 C CA . VAL A 1 86 ? -3.416 1.353 11.076 1.00 97.31 86 VAL A CA 1
ATOM 696 C C . VAL A 1 86 ? -4.161 2.291 12.012 1.00 97.31 86 VAL A C 1
ATOM 698 O O . VAL A 1 86 ? -4.564 3.392 11.636 1.00 97.31 86 VAL A O 1
ATOM 701 N N . ASN A 1 87 ? -4.311 1.883 13.266 1.00 96.31 87 ASN A N 1
ATOM 702 C CA . ASN A 1 87 ? -4.768 2.774 14.317 1.00 96.31 87 ASN A CA 1
ATOM 703 C C . ASN A 1 87 ? -3.674 3.809 14.644 1.00 96.31 87 ASN A C 1
ATOM 705 O O . ASN A 1 87 ? -2.632 3.461 15.204 1.00 96.31 87 ASN A O 1
ATOM 709 N N . SER A 1 88 ? -3.929 5.091 14.379 1.00 94.69 88 SER A N 1
ATOM 710 C CA . SER A 1 88 ? -2.931 6.171 14.447 1.00 94.69 88 SER A CA 1
ATOM 711 C C . SER A 1 88 ? -2.366 6.444 15.851 1.00 94.69 88 SER A C 1
ATOM 713 O O . SER A 1 88 ? -1.411 7.202 15.999 1.00 94.69 88 SER A O 1
ATOM 715 N N . ILE A 1 89 ? -2.953 5.863 16.902 1.00 94.25 89 ILE A N 1
ATOM 716 C CA . ILE A 1 89 ? -2.533 6.054 18.304 1.00 94.25 89 ILE A CA 1
ATOM 717 C C . ILE A 1 89 ? -1.716 4.869 18.802 1.00 94.25 89 ILE A C 1
ATOM 719 O O . ILE A 1 89 ? -0.753 5.030 19.546 1.00 94.25 89 ILE A O 1
ATOM 723 N N . THR A 1 90 ? -2.135 3.659 18.443 1.00 94.69 90 THR A N 1
ATOM 724 C CA . THR A 1 90 ? -1.516 2.425 18.944 1.00 94.69 90 THR A CA 1
ATOM 725 C C . THR A 1 90 ? -0.447 1.904 17.992 1.00 94.69 90 THR A C 1
ATOM 727 O O . THR A 1 90 ? 0.547 1.331 18.446 1.00 94.69 90 THR A O 1
ATOM 730 N N . GLY A 1 91 ? -0.604 2.172 16.694 1.00 94.25 91 GLY A N 1
ATOM 731 C CA . GLY A 1 91 ? 0.220 1.615 15.626 1.00 94.25 91 GLY A CA 1
ATOM 732 C C . GLY A 1 91 ? -0.161 0.179 15.276 1.00 94.25 91 GLY A C 1
ATOM 733 O O . GLY A 1 91 ? 0.570 -0.452 14.530 1.00 94.25 91 GLY A O 1
ATOM 734 N N . LYS A 1 92 ? -1.272 -0.334 15.824 1.00 95.94 92 LYS A N 1
ATOM 735 C CA . LYS A 1 92 ? -1.796 -1.664 15.514 1.00 95.94 92 LYS A CA 1
ATOM 736 C C . LYS A 1 92 ? -2.438 -1.663 14.129 1.00 95.94 92 LYS A C 1
ATOM 738 O O . LYS A 1 92 ? -3.228 -0.759 13.830 1.00 95.94 92 LYS A O 1
ATOM 743 N N . ILE A 1 93 ? -2.155 -2.689 13.336 1.00 97.50 93 ILE A N 1
ATOM 744 C CA . ILE A 1 93 ? -2.831 -2.930 12.061 1.00 97.50 93 ILE A CA 1
ATOM 745 C C . ILE A 1 93 ? -4.301 -3.298 12.318 1.00 97.50 93 ILE A C 1
ATOM 747 O O . ILE A 1 93 ? -4.614 -4.213 13.081 1.00 97.50 93 ILE A O 1
ATOM 751 N N . ASN A 1 94 ? -5.213 -2.548 11.699 1.00 96.38 94 ASN A N 1
ATOM 752 C CA . ASN A 1 94 ? -6.647 -2.840 11.703 1.00 96.38 94 ASN A CA 1
ATOM 753 C C . ASN A 1 94 ? -7.033 -3.690 10.492 1.00 96.38 94 ASN A C 1
ATOM 755 O O . ASN A 1 94 ? -7.809 -4.629 10.631 1.00 96.38 94 ASN A O 1
ATOM 759 N N . ASN A 1 95 ? -6.514 -3.334 9.314 1.00 97.31 95 ASN A N 1
ATOM 760 C CA . ASN A 1 95 ? -6.810 -4.011 8.060 1.00 97.31 95 ASN A CA 1
ATOM 761 C C . ASN A 1 95 ? -5.569 -4.007 7.170 1.00 97.31 95 ASN A C 1
ATOM 763 O O . ASN A 1 95 ? -4.825 -3.025 7.136 1.00 97.31 95 ASN A O 1
ATOM 767 N N . TYR A 1 96 ? -5.380 -5.085 6.420 1.00 97.88 96 TYR A N 1
ATOM 768 C CA . TYR A 1 96 ? -4.217 -5.271 5.564 1.00 97.88 96 TYR A CA 1
ATOM 769 C C . TYR A 1 96 ? -4.595 -5.972 4.260 1.00 97.88 96 TYR A C 1
ATOM 771 O O . TYR A 1 96 ? -5.481 -6.835 4.238 1.00 97.88 96 TYR A O 1
ATOM 779 N N . PHE A 1 97 ? -3.917 -5.581 3.185 1.00 98.19 97 PHE A N 1
ATOM 780 C CA . PHE A 1 97 ? -3.930 -6.237 1.889 1.00 98.19 97 PHE A CA 1
ATOM 781 C C . PHE A 1 97 ? -2.558 -6.125 1.228 1.00 98.19 97 PHE A C 1
ATOM 783 O O . PHE A 1 97 ? -1.895 -5.093 1.350 1.00 98.19 97 PHE A O 1
ATOM 790 N N . SER A 1 98 ? -2.173 -7.173 0.506 1.00 97.81 98 SER A N 1
ATOM 791 C CA . SER A 1 98 ? -0.975 -7.188 -0.323 1.00 97.81 98 SER A CA 1
ATOM 792 C C . SER A 1 98 ? -1.191 -7.988 -1.593 1.00 97.81 98 SER A C 1
ATOM 794 O O . SER A 1 98 ? -1.891 -9.001 -1.562 1.00 97.81 98 SER A O 1
ATOM 796 N N . GLU A 1 99 ? -0.535 -7.564 -2.665 1.00 97.44 99 GLU A N 1
ATOM 797 C CA . GLU A 1 99 ? -0.514 -8.246 -3.960 1.00 97.44 99 GLU A CA 1
ATOM 798 C C . GLU A 1 99 ? 0.871 -8.141 -4.577 1.00 97.44 99 GLU A C 1
ATOM 800 O O . GLU A 1 99 ? 1.522 -7.103 -4.460 1.00 97.44 99 GLU A O 1
ATOM 805 N N . ASN A 1 100 ? 1.299 -9.203 -5.255 1.00 96.31 100 ASN A N 1
ATOM 806 C CA . ASN A 1 100 ? 2.559 -9.187 -5.992 1.00 96.31 100 ASN A CA 1
ATOM 807 C C . ASN A 1 100 ? 2.435 -8.393 -7.303 1.00 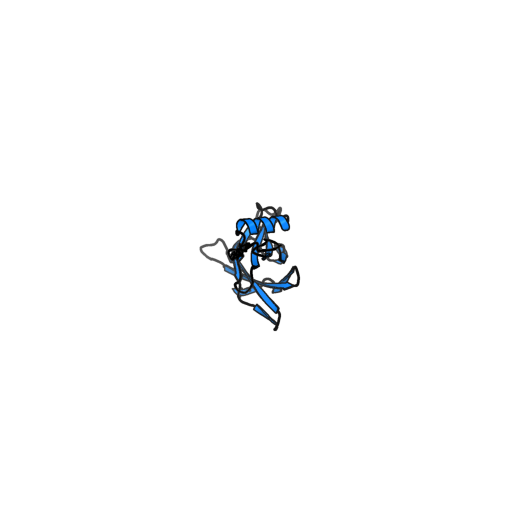96.31 100 ASN A C 1
ATOM 809 O O . ASN A 1 100 ? 1.336 -8.066 -7.762 1.00 96.31 100 ASN A O 1
ATOM 813 N N . SER A 1 101 ? 3.580 -8.145 -7.930 1.00 94.44 101 SER A N 1
ATOM 814 C CA . SER A 1 101 ? 3.729 -7.391 -9.175 1.00 94.44 101 SER A CA 1
ATOM 815 C C . SER A 1 101 ? 2.879 -7.911 -10.344 1.00 94.44 101 SER A C 1
ATOM 817 O O . SER A 1 101 ? 2.462 -7.134 -11.204 1.00 94.44 101 SER A O 1
ATOM 819 N N . ILE A 1 102 ? 2.595 -9.220 -10.386 1.00 91.62 102 ILE A N 1
ATOM 820 C CA . ILE A 1 102 ? 1.781 -9.854 -11.436 1.00 91.62 102 ILE A CA 1
ATOM 821 C C . ILE A 1 102 ? 0.301 -9.502 -11.252 1.00 91.62 102 ILE A C 1
ATOM 823 O O . ILE A 1 102 ? -0.411 -9.305 -12.234 1.00 91.62 102 ILE A O 1
ATOM 827 N N . GLU A 1 103 ? -0.162 -9.429 -10.006 1.00 94.69 103 GLU A N 1
ATOM 828 C CA . GLU A 1 103 ? -1.562 -9.162 -9.664 1.00 94.69 103 GLU A CA 1
ATOM 829 C C . GLU A 1 103 ? -1.888 -7.665 -9.673 1.00 94.69 103 GLU A C 1
ATOM 831 O O . GLU A 1 103 ? -2.960 -7.270 -10.132 1.00 94.69 103 GLU A O 1
ATOM 836 N N . ASN A 1 104 ? -0.969 -6.826 -9.187 1.00 94.69 104 ASN A N 1
ATOM 837 C CA . ASN A 1 104 ? -1.186 -5.384 -9.060 1.00 94.69 104 ASN A CA 1
ATOM 838 C C . ASN A 1 104 ? -0.718 -4.579 -10.297 1.00 94.69 104 ASN A C 1
ATOM 840 O O . ASN A 1 104 ? -1.169 -3.447 -10.491 1.00 94.69 104 ASN A O 1
ATOM 844 N N . GLY A 1 105 ? 0.155 -5.146 -11.142 1.00 92.94 105 GLY A N 1
ATOM 845 C CA . GLY A 1 105 ? 0.753 -4.481 -12.305 1.00 92.94 105 GLY A CA 1
ATOM 846 C C . GLY A 1 1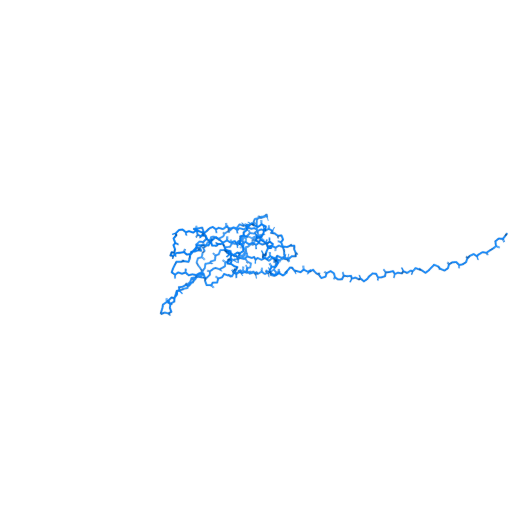05 ? 1.896 -3.506 -11.982 1.00 92.94 105 GLY A C 1
ATOM 847 O O . GLY A 1 105 ? 2.268 -2.697 -12.828 1.00 92.94 105 GLY A O 1
ATOM 848 N N . TRP A 1 106 ? 2.454 -3.542 -10.772 1.00 94.94 106 TRP A N 1
ATOM 849 C CA . TRP A 1 106 ? 3.529 -2.664 -10.303 1.00 94.94 106 TRP A CA 1
ATOM 850 C C . TRP A 1 106 ? 4.875 -3.216 -10.765 1.00 94.94 106 TRP A C 1
ATOM 852 O O . TRP A 1 106 ? 5.665 -3.774 -10.000 1.00 94.94 106 TRP A O 1
ATOM 862 N N . VAL A 1 107 ? 5.097 -3.072 -12.066 1.00 91.69 107 VAL A N 1
ATOM 863 C CA . VAL A 1 107 ? 6.328 -3.448 -12.751 1.00 91.69 107 VAL A CA 1
ATOM 864 C C . VAL A 1 107 ? 6.951 -2.182 -13.322 1.00 91.69 107 VAL A C 1
ATOM 866 O O . VAL A 1 107 ? 6.309 -1.451 -14.073 1.00 91.69 107 VAL A O 1
ATOM 869 N N . SER A 1 108 ? 8.204 -1.933 -12.959 1.00 86.69 108 SER A N 1
ATOM 870 C CA . SER A 1 108 ? 9.039 -0.894 -13.549 1.00 86.69 108 SER A CA 1
ATOM 871 C C . SER A 1 108 ? 9.744 -1.487 -14.774 1.00 86.69 108 SER A C 1
ATOM 873 O O . SER A 1 108 ? 10.801 -2.106 -14.662 1.00 86.69 108 SER A O 1
ATOM 875 N N . ASP A 1 109 ? 9.111 -1.373 -15.942 1.00 81.94 109 ASP A N 1
ATOM 876 C CA . ASP A 1 109 ? 9.667 -1.743 -17.253 1.00 81.94 109 ASP A CA 1
ATOM 877 C C . ASP A 1 109 ? 9.204 -0.703 -18.273 1.00 81.94 109 ASP A C 1
ATOM 879 O O . ASP A 1 109 ? 8.011 -0.602 -18.555 1.00 81.94 109 ASP A O 1
ATOM 883 N N . ALA A 1 110 ? 10.129 0.113 -18.786 1.00 83.50 110 ALA A N 1
ATOM 884 C CA . ALA A 1 110 ? 9.894 1.304 -19.620 1.00 83.50 110 ALA A CA 1
ATOM 885 C C . ALA A 1 110 ? 9.012 2.414 -18.995 1.00 83.50 110 ALA A C 1
ATOM 887 O O . ALA A 1 110 ? 9.214 3.598 -19.288 1.00 83.50 110 ALA A O 1
ATOM 888 N N . LEU A 1 111 ? 8.071 2.049 -18.129 1.00 89.88 111 LEU A N 1
ATOM 889 C CA . LEU A 1 111 ? 7.257 2.880 -17.263 1.00 89.88 111 LEU A CA 1
ATOM 890 C C . LEU A 1 111 ? 7.660 2.607 -15.823 1.00 89.88 111 LEU A C 1
ATOM 892 O O . LEU A 1 111 ? 7.791 1.454 -15.439 1.00 89.88 111 LEU A O 1
ATOM 896 N N . PHE A 1 112 ? 7.809 3.655 -15.027 1.00 92.06 112 PHE A N 1
ATOM 897 C CA . PHE A 1 112 ? 8.066 3.546 -13.596 1.00 92.06 112 PHE A CA 1
ATOM 898 C C . PHE A 1 112 ? 6.962 4.240 -12.812 1.00 92.06 112 PHE A C 1
ATOM 900 O O . PHE A 1 112 ? 6.287 5.143 -13.323 1.00 92.06 112 PHE A O 1
ATOM 907 N N . ILE A 1 113 ? 6.792 3.813 -11.562 1.00 95.19 113 ILE A N 1
ATOM 908 C CA . ILE A 1 113 ? 5.869 4.442 -10.621 1.00 95.19 113 ILE A CA 1
ATOM 909 C C . ILE A 1 113 ? 6.391 5.850 -10.324 1.00 95.19 113 ILE A C 1
ATOM 911 O O . ILE A 1 113 ? 7.444 6.028 -9.714 1.00 95.19 113 ILE A O 1
ATOM 915 N N . ASP A 1 114 ? 5.653 6.854 -10.785 1.00 95.00 114 ASP A N 1
ATOM 916 C CA . ASP A 1 114 ? 5.931 8.270 -10.546 1.00 95.00 114 ASP A CA 1
ATOM 917 C C . ASP A 1 114 ? 5.348 8.712 -9.202 1.00 95.00 114 ASP A C 1
ATOM 919 O O . ASP A 1 114 ? 5.955 9.481 -8.461 1.00 95.00 114 ASP A O 1
ATOM 923 N N . GLU A 1 115 ? 4.151 8.217 -8.885 1.00 96.25 115 GLU A N 1
ATOM 924 C CA . GLU A 1 115 ? 3.406 8.623 -7.703 1.00 96.25 115 GLU A CA 1
ATOM 925 C C . GLU A 1 115 ? 2.387 7.555 -7.296 1.00 96.25 115 GLU A C 1
ATOM 927 O O . GLU A 1 115 ? 1.783 6.896 -8.144 1.00 96.25 115 GLU A O 1
ATOM 932 N N . VAL A 1 116 ? 2.143 7.434 -5.989 1.00 97.88 116 VAL A N 1
ATOM 933 C CA . VAL A 1 116 ? 0.985 6.707 -5.459 1.00 97.88 116 VAL A CA 1
ATOM 934 C C . VAL A 1 116 ? 0.222 7.607 -4.496 1.00 97.88 116 VAL A C 1
ATOM 936 O O . VAL A 1 116 ? 0.788 8.194 -3.568 1.00 97.88 116 VAL A O 1
ATOM 939 N N . LYS A 1 117 ? -1.087 7.707 -4.711 1.00 97.44 117 LYS A N 1
ATOM 940 C CA . LYS A 1 117 ? -2.007 8.536 -3.933 1.00 97.44 117 LYS A CA 1
ATOM 941 C C . LYS A 1 117 ? -3.115 7.690 -3.334 1.00 97.44 117 LYS A C 1
ATOM 943 O O . LYS A 1 117 ? -3.606 6.753 -3.956 1.00 97.44 117 LYS A O 1
ATOM 948 N N . VAL A 1 118 ? -3.563 8.086 -2.149 1.00 97.31 118 VAL A N 1
ATOM 949 C CA . VAL A 1 118 ? -4.822 7.606 -1.580 1.00 97.31 118 VAL A CA 1
ATOM 950 C C . VAL A 1 118 ? -5.921 8.587 -1.975 1.00 97.31 118 VAL A C 1
ATOM 952 O O . VAL A 1 118 ? -5.909 9.743 -1.553 1.00 97.31 118 VAL A O 1
ATOM 955 N N . ASP A 1 119 ? -6.877 8.125 -2.776 1.00 94.56 119 ASP A N 1
ATOM 956 C CA . ASP A 1 119 ? -8.105 8.862 -3.049 1.00 94.56 119 ASP A CA 1
ATOM 957 C C . ASP A 1 119 ? -9.074 8.663 -1.881 1.00 94.56 119 ASP A C 1
ATOM 959 O O . ASP A 1 119 ? -9.685 7.605 -1.703 1.00 94.56 119 ASP A O 1
ATOM 963 N N . THR A 1 120 ? -9.196 9.707 -1.064 1.00 84.31 120 THR A N 1
ATOM 964 C CA . THR A 1 120 ? -10.100 9.735 0.089 1.00 84.31 120 THR A CA 1
ATOM 965 C C . THR A 1 120 ? -11.539 10.080 -0.287 1.00 84.31 120 THR A C 1
ATOM 967 O O . THR A 1 120 ? -12.379 10.212 0.604 1.00 84.31 120 THR A O 1
ATOM 970 N N . THR A 1 121 ? -11.849 10.260 -1.573 1.00 87.19 121 THR A N 1
ATOM 971 C CA . THR A 1 121 ? -13.232 10.407 -2.025 1.00 87.19 121 THR A CA 1
ATOM 972 C C . THR A 1 121 ? -14.010 9.152 -1.643 1.00 87.19 121 THR A C 1
ATOM 974 O O . THR A 1 121 ? -13.567 8.027 -1.859 1.00 87.19 121 THR A O 1
ATOM 977 N N . THR A 1 122 ? -15.183 9.332 -1.039 1.00 84.12 122 THR A N 1
ATOM 978 C CA . THR A 1 122 ? -16.012 8.193 -0.640 1.00 84.12 122 THR A CA 1
ATOM 979 C C . THR A 1 122 ? -16.636 7.544 -1.874 1.00 84.12 122 THR A C 1
ATOM 981 O O . THR A 1 122 ? -17.584 8.079 -2.453 1.00 84.12 122 THR A O 1
ATOM 984 N N . HIS A 1 123 ? -16.167 6.347 -2.224 1.00 91.06 123 HIS A N 1
ATOM 985 C CA . HIS A 1 123 ? -16.753 5.525 -3.282 1.00 91.06 123 HIS A CA 1
ATOM 986 C C . HIS A 1 123 ? -17.870 4.662 -2.698 1.00 91.06 123 HIS A C 1
ATOM 988 O O . HIS A 1 123 ? -17.615 3.685 -1.996 1.00 91.06 123 HIS A O 1
ATOM 994 N N . LYS A 1 124 ? -19.134 5.025 -2.938 1.00 92.62 124 LYS A N 1
ATOM 995 C CA . LYS A 1 124 ? -20.280 4.238 -2.453 1.00 92.62 124 LYS A CA 1
ATOM 996 C C . LYS A 1 124 ? -20.441 2.971 -3.291 1.00 92.62 124 LYS A C 1
ATOM 998 O O . LYS A 1 124 ? -20.745 3.057 -4.475 1.00 92.62 124 LYS A O 1
ATOM 1003 N N . LEU A 1 125 ? -20.301 1.807 -2.660 1.00 92.00 125 LEU A N 1
ATOM 1004 C CA . LEU A 1 125 ? -20.558 0.511 -3.297 1.00 92.00 125 LEU A CA 1
ATOM 1005 C C . LEU A 1 125 ? -22.033 0.119 -3.169 1.00 92.00 125 LEU A C 1
ATOM 1007 O O . LEU A 1 125 ? -22.615 -0.481 -4.066 1.00 92.00 125 LEU A O 1
ATOM 1011 N N . ASN A 1 126 ? -22.632 0.450 -2.024 1.00 91.69 126 ASN A N 1
ATOM 1012 C CA . ASN A 1 126 ? -24.066 0.368 -1.756 1.00 91.69 126 ASN A CA 1
ATOM 1013 C C . ASN A 1 126 ? -24.428 1.320 -0.598 1.00 91.69 126 ASN A C 1
ATOM 1015 O O . ASN A 1 126 ? -23.618 2.153 -0.197 1.00 91.69 126 ASN A O 1
ATOM 1019 N N . GLU A 1 127 ? -25.638 1.199 -0.048 1.00 89.94 127 GLU A N 1
ATOM 1020 C CA . GLU A 1 127 ? -26.146 2.065 1.030 1.00 89.94 127 GLU A CA 1
ATOM 1021 C C . GLU A 1 127 ? -25.325 2.015 2.331 1.00 89.94 127 GLU A C 1
ATOM 1023 O O . GLU A 1 127 ? -25.348 2.967 3.105 1.00 89.94 127 GLU A O 1
ATOM 1028 N N . THR A 1 128 ? -24.597 0.922 2.573 1.00 89.38 128 THR A N 1
ATOM 1029 C CA . THR A 1 128 ? -23.891 0.656 3.842 1.00 89.38 128 THR A CA 1
ATOM 1030 C C . THR A 1 128 ? -22.386 0.458 3.686 1.00 89.38 128 THR A C 1
ATOM 1032 O O . THR A 1 128 ? -21.662 0.493 4.679 1.00 89.38 128 THR A O 1
ATOM 1035 N N . LYS A 1 129 ? -21.903 0.240 2.457 1.00 91.25 129 LYS A N 1
ATOM 1036 C CA . LYS A 1 129 ? -20.503 -0.077 2.162 1.00 91.25 129 LYS A CA 1
ATOM 1037 C C . LYS A 1 129 ? -19.869 1.000 1.294 1.00 91.25 129 LYS A C 1
ATOM 1039 O O . LYS A 1 129 ? -20.406 1.370 0.246 1.00 91.25 129 LYS A O 1
ATOM 1044 N N . THR A 1 130 ? -18.694 1.447 1.715 1.00 93.62 130 THR A N 1
ATOM 1045 C CA . THR A 1 130 ? -17.873 2.429 1.012 1.00 93.62 130 THR A CA 1
ATOM 1046 C C . THR A 1 130 ? -16.466 1.891 0.791 1.00 93.62 130 THR A C 1
ATOM 1048 O O . THR A 1 130 ? -15.984 1.047 1.546 1.00 93.62 130 THR A O 1
ATOM 1051 N N . ALA A 1 131 ? -15.818 2.383 -0.256 1.00 95.38 131 ALA A N 1
ATOM 1052 C CA . ALA A 1 131 ? -14.426 2.120 -0.569 1.00 95.38 131 ALA A CA 1
ATOM 1053 C C . ALA A 1 131 ? -13.624 3.426 -0.618 1.00 95.38 131 ALA A C 1
ATOM 1055 O O . ALA A 1 131 ? -14.187 4.512 -0.788 1.00 95.38 131 ALA A O 1
ATOM 1056 N N . PHE A 1 132 ? -12.309 3.294 -0.479 1.00 96.25 132 PHE A N 1
ATOM 1057 C CA . PHE A 1 132 ? -11.330 4.328 -0.807 1.00 96.25 132 PHE A CA 1
ATOM 1058 C C . PHE A 1 132 ? -10.507 3.874 -2.013 1.00 96.25 132 PHE A C 1
ATOM 1060 O O . PHE A 1 132 ? -10.411 2.672 -2.285 1.00 96.25 132 PHE A O 1
ATOM 1067 N N . GLY A 1 133 ? -9.933 4.830 -2.736 1.00 97.19 133 GLY A N 1
ATOM 1068 C CA . GLY A 1 133 ? -9.099 4.542 -3.894 1.00 97.19 133 GLY A CA 1
ATOM 1069 C C . GLY A 1 133 ? -7.612 4.557 -3.568 1.00 97.19 133 GLY A C 1
ATOM 1070 O O . GLY A 1 133 ? -7.153 5.319 -2.717 1.00 97.19 133 GLY A O 1
ATOM 1071 N N . VAL A 1 134 ? -6.850 3.742 -4.288 1.00 98.19 134 VAL A N 1
ATOM 1072 C CA . VAL A 1 134 ? -5.407 3.921 -4.463 1.00 98.19 134 VAL A CA 1
ATOM 1073 C C . VAL A 1 134 ? -5.175 4.187 -5.940 1.00 98.19 134 VAL A C 1
ATOM 1075 O O . VAL A 1 134 ? -5.570 3.379 -6.780 1.00 98.19 134 VAL A O 1
ATOM 1078 N N . ILE A 1 135 ? -4.583 5.339 -6.239 1.00 98.00 135 ILE A N 1
ATOM 1079 C CA . ILE A 1 135 ? -4.236 5.757 -7.595 1.00 98.00 135 ILE A CA 1
ATOM 1080 C C . ILE A 1 135 ? -2.730 5.623 -7.746 1.00 98.00 135 ILE A C 1
ATOM 1082 O O . ILE A 1 135 ? -1.976 6.201 -6.962 1.00 98.00 135 ILE A O 1
ATOM 1086 N N . VAL A 1 136 ? -2.308 4.873 -8.755 1.00 97.75 136 VAL A N 1
ATOM 1087 C CA . VAL A 1 136 ? -0.905 4.691 -9.116 1.00 97.75 136 VAL A CA 1
ATOM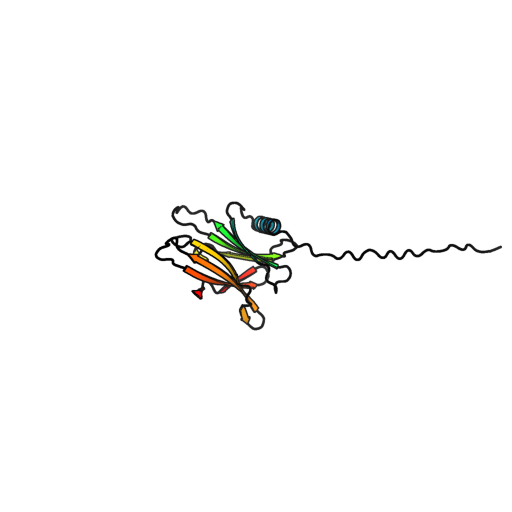 1088 C C . VAL A 1 136 ? -0.684 5.363 -10.448 1.00 97.75 136 VAL A C 1
ATOM 1090 O O . VAL A 1 136 ? -1.362 5.064 -11.431 1.00 97.75 136 VAL A O 1
ATOM 1093 N N . ARG A 1 137 ? 0.267 6.281 -10.467 1.00 97.12 137 ARG A N 1
ATOM 1094 C CA . ARG A 1 137 ? 0.632 7.024 -11.652 1.00 97.12 137 ARG A CA 1
ATOM 1095 C C . ARG A 1 137 ? 1.945 6.477 -12.198 1.00 97.12 137 ARG A C 1
ATOM 1097 O O . ARG A 1 137 ? 2.964 6.511 -11.512 1.00 97.12 137 ARG A O 1
ATOM 1104 N N . PHE A 1 138 ? 1.927 6.042 -13.451 1.00 95.69 138 PHE A N 1
ATOM 1105 C CA . PHE A 1 138 ? 3.098 5.569 -14.179 1.00 95.69 138 PHE A CA 1
ATOM 1106 C C . PHE A 1 138 ? 3.571 6.613 -15.188 1.00 95.69 138 PHE A C 1
ATOM 1108 O O . PHE A 1 138 ? 2.766 7.338 -15.785 1.00 95.69 138 PHE A O 1
ATOM 1115 N N . ARG A 1 139 ? 4.885 6.696 -15.413 1.00 95.12 139 ARG A N 1
ATOM 1116 C CA . ARG A 1 139 ? 5.447 7.501 -16.504 1.00 95.12 139 ARG A CA 1
ATOM 1117 C C . ARG A 1 139 ? 6.653 6.847 -17.149 1.00 95.12 139 ARG A C 1
ATOM 1119 O O . ARG A 1 139 ? 7.374 6.100 -16.499 1.00 95.12 139 ARG A O 1
ATOM 1126 N N . ASN A 1 140 ? 6.910 7.191 -18.407 1.00 94.12 140 ASN A N 1
ATOM 1127 C CA . ASN A 1 140 ? 8.165 6.832 -19.060 1.00 94.12 140 ASN A CA 1
ATOM 1128 C C . ASN A 1 140 ? 9.283 7.856 -18.773 1.00 94.12 140 ASN A C 1
ATOM 1130 O O . ASN A 1 140 ? 9.073 8.939 -18.215 1.00 94.12 140 ASN A O 1
ATOM 1134 N N . SER A 1 141 ? 10.503 7.509 -19.184 1.00 89.69 141 SER A N 1
ATOM 1135 C CA . SER A 1 141 ? 11.683 8.380 -19.087 1.00 89.69 141 SER A CA 1
ATOM 1136 C C . SER A 1 141 ? 11.871 9.310 -20.298 1.00 89.69 141 SER A C 1
ATOM 1138 O O . SER A 1 141 ? 12.713 10.211 -20.257 1.00 89.69 141 SER A O 1
ATOM 1140 N N . SER A 1 142 ? 11.098 9.123 -21.376 1.00 89.62 142 SER A N 1
ATOM 1141 C CA . SER A 1 142 ? 11.236 9.894 -22.616 1.00 89.62 142 SER A CA 1
ATOM 1142 C C . SER A 1 142 ? 10.714 11.319 -22.457 1.00 89.62 142 SER A C 1
ATOM 1144 O O . SER A 1 142 ? 9.522 11.552 -22.281 1.00 89.62 142 SER A O 1
ATOM 1146 N N . GLN A 1 143 ? 11.606 12.300 -22.590 1.00 86.81 143 GLN A N 1
ATOM 1147 C CA . GLN A 1 143 ? 11.224 13.715 -22.546 1.00 86.81 143 GLN A CA 1
ATOM 1148 C C . GLN A 1 143 ? 10.575 14.192 -23.852 1.00 86.81 143 GLN A C 1
ATOM 1150 O O . GLN A 1 143 ? 9.751 15.101 -23.837 1.00 86.81 143 GLN A O 1
ATOM 1155 N N . SER A 1 144 ? 10.950 13.603 -24.991 1.00 91.19 144 SER A N 1
ATOM 1156 C CA . SER A 1 144 ? 10.449 14.008 -26.310 1.00 91.19 144 SER A CA 1
ATOM 1157 C C . SER A 1 144 ? 9.059 13.450 -26.617 1.00 91.19 144 SER A C 1
ATOM 1159 O O . SER A 1 144 ? 8.320 14.046 -27.396 1.00 91.19 144 SER A O 1
ATOM 1161 N N . SER A 1 145 ? 8.700 12.320 -26.006 1.00 88.38 145 SER A N 1
ATOM 1162 C CA . SER A 1 145 ? 7.384 11.694 -26.125 1.00 88.38 145 SER A CA 1
ATOM 1163 C C . SER A 1 145 ? 6.972 11.144 -24.754 1.00 88.38 145 SER A C 1
ATOM 1165 O O . SER A 1 145 ? 7.106 9.940 -24.504 1.00 88.38 145 SER A O 1
ATOM 1167 N N . PRO A 1 146 ? 6.553 12.032 -23.831 1.00 89.81 146 PRO A N 1
ATOM 1168 C CA . PRO A 1 146 ? 6.156 11.623 -22.495 1.00 89.81 146 PRO A CA 1
ATOM 1169 C C . PRO A 1 146 ? 4.887 10.776 -22.568 1.00 89.81 146 PRO A C 1
ATOM 1171 O O . PRO A 1 146 ? 3.913 11.154 -23.221 1.00 89.81 146 PRO A O 1
ATOM 1174 N N . TYR A 1 147 ? 4.910 9.642 -21.878 1.00 92.81 147 TYR A N 1
ATOM 1175 C CA . TYR A 1 147 ? 3.744 8.798 -21.646 1.00 92.81 147 TYR A CA 1
ATOM 1176 C C . TYR A 1 147 ? 3.409 8.803 -20.159 1.00 92.81 147 TYR A C 1
ATOM 1178 O O . TYR A 1 147 ? 4.304 8.778 -19.309 1.00 92.81 147 TYR A O 1
ATOM 1186 N N . VAL A 1 148 ? 2.115 8.862 -19.871 1.00 94.12 148 VAL A N 1
ATOM 1187 C CA . VAL A 1 148 ? 1.533 8.935 -18.537 1.00 94.12 148 VAL A CA 1
ATOM 1188 C C . VAL A 1 148 ? 0.306 8.049 -18.525 1.00 94.12 148 VAL A C 1
ATOM 1190 O O . VAL A 1 148 ? -0.509 8.156 -19.433 1.00 94.12 148 VAL A O 1
ATOM 1193 N N . GLU A 1 149 ? 0.189 7.238 -17.484 1.00 94.88 149 GLU A N 1
ATOM 1194 C CA . GLU A 1 149 ? -0.990 6.424 -17.216 1.00 94.88 149 GLU A CA 1
ATOM 1195 C C . GLU A 1 149 ? -1.344 6.532 -15.734 1.00 94.88 149 GLU A C 1
ATOM 1197 O O . GLU A 1 149 ? -0.450 6.559 -14.880 1.00 94.88 149 GLU A O 1
ATOM 1202 N N . GLU A 1 150 ? -2.635 6.607 -15.427 1.00 96.62 150 GLU A N 1
ATOM 1203 C CA . GLU A 1 150 ? -3.132 6.522 -14.056 1.00 96.62 150 GLU A CA 1
ATOM 1204 C C . GLU A 1 150 ? -4.064 5.328 -13.892 1.00 96.62 150 GLU A C 1
ATOM 1206 O O . GLU A 1 150 ? -5.042 5.161 -14.621 1.00 96.62 150 GLU A O 1
ATOM 1211 N N . ASN A 1 151 ? -3.778 4.522 -12.875 1.00 97.00 151 ASN A N 1
ATOM 1212 C CA . ASN A 1 151 ? -4.514 3.312 -12.561 1.00 97.00 151 ASN A CA 1
ATOM 1213 C C . ASN A 1 151 ? -5.164 3.428 -11.184 1.00 97.00 151 ASN A C 1
ATOM 1215 O O . ASN A 1 151 ? -4.491 3.692 -10.189 1.00 97.00 151 ASN A O 1
ATOM 1219 N N . LEU A 1 152 ? -6.475 3.201 -11.125 1.00 97.56 152 LEU A N 1
ATOM 1220 C CA . LEU A 1 152 ? -7.273 3.204 -9.904 1.00 97.56 152 LEU A CA 1
ATOM 1221 C C . LEU A 1 152 ? -7.555 1.770 -9.451 1.00 97.56 152 LEU A C 1
ATOM 1223 O O . LEU A 1 152 ? -8.010 0.942 -10.233 1.00 97.56 152 LEU A O 1
ATOM 1227 N N . SER A 1 153 ? -7.363 1.505 -8.163 1.00 97.94 153 SER A N 1
ATOM 1228 C CA . SER A 1 153 ? -7.913 0.336 -7.466 1.00 97.94 153 SER A CA 1
ATOM 1229 C C . SER A 1 153 ? -8.779 0.795 -6.297 1.00 97.94 153 SER A C 1
ATOM 1231 O O . SER A 1 153 ? -8.458 1.792 -5.649 1.00 97.94 153 SER A O 1
ATOM 1233 N N . LEU A 1 154 ? -9.866 0.075 -6.004 1.00 97.69 154 LEU A N 1
ATOM 1234 C CA . LEU A 1 154 ? -10.750 0.392 -4.875 1.00 97.69 154 LEU A CA 1
ATOM 1235 C C . LEU A 1 154 ? -10.663 -0.671 -3.787 1.00 97.69 154 LEU A C 1
ATOM 1237 O O . LEU A 1 154 ? -10.768 -1.868 -4.061 1.00 97.69 154 LEU A O 1
ATOM 1241 N N . PHE A 1 155 ? -10.569 -0.213 -2.541 1.00 96.94 155 PHE A N 1
ATOM 1242 C CA . PHE A 1 155 ? -10.450 -1.057 -1.359 1.00 96.94 155 PHE A CA 1
ATOM 1243 C C . PHE A 1 155 ? -11.556 -0.761 -0.356 1.00 96.94 155 PHE A C 1
ATOM 1245 O O . PHE A 1 155 ? -11.878 0.390 -0.064 1.00 96.94 155 PHE A O 1
ATOM 1252 N N . MET A 1 156 ? -12.119 -1.822 0.207 1.00 95.38 156 MET A N 1
ATOM 1253 C CA . MET A 1 156 ? -13.159 -1.775 1.226 1.00 95.38 156 MET A CA 1
ATOM 1254 C C . MET A 1 156 ? -12.698 -2.554 2.456 1.00 95.38 156 MET A C 1
ATOM 1256 O O . MET A 1 156 ? -12.115 -3.630 2.335 1.00 95.38 156 MET A O 1
ATOM 1260 N N . LYS A 1 157 ? -13.000 -2.043 3.649 1.00 93.94 157 LYS A N 1
ATOM 1261 C CA . LYS A 1 157 ? -12.806 -2.801 4.890 1.00 93.94 157 LYS A CA 1
ATOM 1262 C C . LYS A 1 157 ? -13.775 -3.982 4.946 1.00 93.94 157 LYS A C 1
ATOM 1264 O O . LYS A 1 157 ? -14.979 -3.804 4.764 1.00 93.94 157 LYS A O 1
ATOM 1269 N N . GLU A 1 158 ? -13.257 -5.166 5.235 1.00 93.00 158 GLU A N 1
ATOM 1270 C CA . GLU A 1 158 ? -14.046 -6.369 5.496 1.00 93.00 158 GLU A CA 1
ATOM 1271 C C . GLU A 1 158 ? -13.435 -7.055 6.723 1.00 93.00 158 GLU A C 1
ATOM 1273 O O . GLU A 1 158 ? -12.367 -7.655 6.639 1.00 93.00 158 GLU A O 1
ATOM 1278 N N . ASP A 1 159 ? -14.081 -6.873 7.877 1.00 90.00 159 ASP A N 1
ATOM 1279 C CA . ASP A 1 159 ? -13.603 -7.319 9.191 1.00 90.00 159 ASP A CA 1
ATOM 1280 C C . ASP A 1 159 ? -12.180 -6.823 9.518 1.00 90.00 159 ASP A C 1
ATOM 1282 O O . ASP A 1 159 ? -11.967 -5.616 9.657 1.00 90.00 159 ASP A O 1
ATOM 1286 N N . ASP A 1 160 ? -11.215 -7.734 9.650 1.00 88.69 160 ASP A N 1
ATOM 1287 C CA . ASP A 1 160 ? -9.794 -7.483 9.923 1.00 88.69 160 ASP A CA 1
ATOM 1288 C C . ASP A 1 160 ? -8.931 -7.437 8.647 1.00 88.69 160 ASP A C 1
ATOM 1290 O O . ASP A 1 160 ? -7.702 -7.364 8.703 1.00 88.69 160 ASP A O 1
ATOM 1294 N N . ARG A 1 161 ? -9.562 -7.448 7.467 1.00 94.88 161 ARG A N 1
ATOM 1295 C CA . ARG A 1 161 ? -8.884 -7.432 6.165 1.00 94.88 161 ARG A CA 1
ATOM 1296 C C . ARG A 1 161 ? -9.338 -6.258 5.312 1.00 94.88 161 ARG A C 1
ATOM 1298 O O . ARG A 1 161 ? -10.363 -5.620 5.560 1.00 94.88 161 ARG A O 1
ATOM 1305 N N . LEU A 1 162 ? -8.537 -5.943 4.305 1.00 96.25 162 LEU A N 1
ATOM 1306 C CA . LEU A 1 162 ? -8.970 -5.115 3.189 1.00 96.25 162 LEU A CA 1
ATOM 1307 C C . LEU A 1 162 ? -9.362 -6.030 2.031 1.00 96.25 162 LEU A C 1
ATOM 1309 O O . LEU A 1 162 ? -8.674 -7.003 1.728 1.00 96.25 162 LEU A O 1
ATOM 1313 N N . LYS A 1 163 ? -10.469 -5.700 1.376 1.00 96.69 163 LYS A N 1
ATOM 1314 C CA . LYS A 1 163 ? -10.926 -6.347 0.154 1.00 96.69 163 LYS A CA 1
ATOM 1315 C C . LYS A 1 163 ? -10.764 -5.388 -1.007 1.00 96.69 163 LYS A C 1
ATOM 1317 O O . LYS A 1 163 ? -11.354 -4.307 -0.992 1.00 96.69 163 LYS A O 1
ATOM 1322 N N . LYS A 1 164 ? -10.022 -5.808 -2.027 1.00 97.31 164 LYS A N 1
ATOM 1323 C CA . LYS A 1 164 ? -10.021 -5.137 -3.323 1.00 97.31 164 LYS A CA 1
ATOM 1324 C C . LYS A 1 164 ? -11.354 -5.418 -4.020 1.00 97.31 164 LYS A C 1
ATOM 1326 O O . LYS A 1 164 ? -11.752 -6.571 -4.176 1.00 97.31 164 LYS A O 1
ATOM 1331 N N . VAL A 1 165 ? -12.093 -4.360 -4.335 1.00 97.12 165 VAL A N 1
ATOM 1332 C CA . VAL A 1 165 ? -13.437 -4.423 -4.942 1.00 97.12 165 VAL A CA 1
ATOM 1333 C C . VAL A 1 165 ? -13.462 -3.891 -6.374 1.00 97.12 165 VAL A C 1
ATOM 1335 O O . VAL A 1 165 ? -14.424 -4.145 -7.093 1.00 97.12 165 VAL A O 1
ATOM 1338 N N . LEU A 1 166 ? -12.409 -3.181 -6.778 1.00 96.56 166 LEU A N 1
ATOM 1339 C CA . LEU A 1 166 ? -12.101 -2.844 -8.161 1.00 96.56 166 LEU A CA 1
ATOM 1340 C C . LEU A 1 166 ? -10.623 -3.161 -8.376 1.00 96.56 166 LEU A C 1
ATOM 1342 O O . LEU A 1 166 ? -9.778 -2.592 -7.679 1.00 96.56 166 LEU A O 1
ATOM 1346 N N . ASP A 1 167 ? -10.351 -4.083 -9.297 1.00 96.06 167 ASP A N 1
ATOM 1347 C CA . ASP A 1 167 ? -9.004 -4.338 -9.808 1.00 96.06 167 ASP A CA 1
ATOM 1348 C C . ASP A 1 167 ? -8.453 -3.109 -10.531 1.00 96.06 167 ASP A C 1
ATOM 1350 O O . ASP A 1 167 ? -9.184 -2.159 -10.805 1.00 96.06 167 ASP A O 1
ATO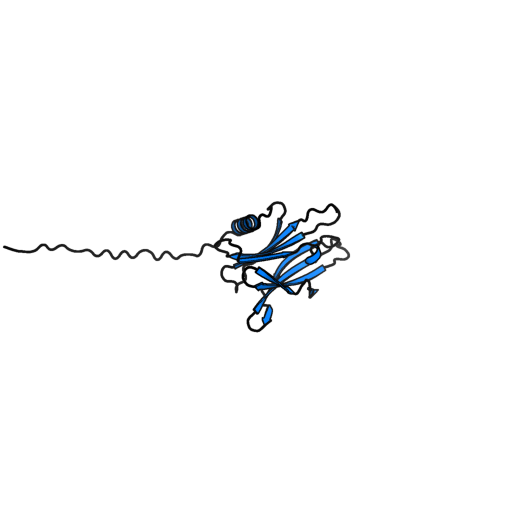M 1354 N N . THR A 1 168 ? -7.167 -3.138 -10.862 1.00 94.31 168 THR A N 1
ATOM 1355 C CA . THR A 1 168 ? -6.489 -2.077 -11.606 1.00 94.31 168 THR A CA 1
ATOM 1356 C C . THR A 1 168 ? -7.305 -1.649 -12.831 1.00 94.31 168 THR A C 1
ATOM 1358 O O . THR A 1 168 ? -7.488 -2.414 -13.778 1.00 94.31 168 THR A O 1
ATOM 1361 N N . TYR A 1 169 ? -7.805 -0.414 -12.793 1.00 95.50 169 TYR A N 1
ATOM 1362 C CA . TYR A 1 169 ? -8.594 0.192 -13.856 1.00 95.50 169 TYR A CA 1
ATOM 1363 C C . TYR A 1 169 ? -7.938 1.494 -14.311 1.00 95.50 169 TYR A C 1
ATOM 1365 O O . TYR A 1 169 ? -7.797 2.430 -13.521 1.00 95.50 169 TYR A O 1
ATOM 1373 N N . THR A 1 170 ? -7.561 1.563 -15.584 1.00 95.81 170 THR A N 1
ATOM 1374 C CA . THR A 1 170 ? -6.963 2.761 -16.177 1.00 95.81 170 THR A CA 1
ATOM 1375 C C . THR A 1 170 ? -7.995 3.877 -16.278 1.00 95.81 170 THR A C 1
ATOM 1377 O O . THR A 1 170 ? -9.046 3.719 -16.905 1.00 95.81 170 THR A O 1
ATOM 1380 N N . ILE A 1 171 ? -7.703 5.010 -15.644 1.00 95.56 171 ILE A N 1
ATOM 1381 C CA . ILE A 1 171 ? -8.583 6.184 -15.606 1.00 95.56 171 ILE A CA 1
ATOM 1382 C C . ILE A 1 171 ? -8.106 7.323 -16.513 1.00 95.56 171 ILE A C 1
ATOM 1384 O O . ILE A 1 171 ? -8.894 8.235 -16.779 1.00 95.56 171 ILE A O 1
ATOM 1388 N N . TYR A 1 172 ? -6.867 7.261 -17.008 1.00 83.62 172 TYR A N 1
ATOM 1389 C CA . TYR A 1 172 ? -6.292 8.202 -17.968 1.00 83.62 172 TYR A CA 1
ATOM 1390 C C . TYR A 1 172 ? -5.070 7.599 -18.662 1.00 83.62 172 TYR A C 1
ATOM 1392 O O . TYR A 1 172 ? -4.257 6.973 -17.941 1.00 83.62 172 TYR A O 1
#

Secondary structure (DSSP, 8-state):
------------------------PPPHHHHHHHHHHHHT--GGGEEEEEEE--TTSTTEEEEEEEEEP--S-TT-EEEEEEEEEEETTT--EEEEEEE-HHHH--EEBSEEEEEEEEEEEEEESSSS-EEEEEEEEEEES-SSS--EEEEEEEEEEETTEEEEEEEEEE--

Radius of gyration: 25.26 Å; chains: 1; bounding box: 44×34×110 Å

pLDDT: mean 86.73, std 16.87, range [38.41, 98.44]